Protein AF-A0A2C9WEW5-F1 (afdb_monomer)

Nearest PDB structures (foldseek):
  7b2l-assembly1_A  TM=2.303E-01  e=1.668E+00  Saccharomyces cerevisiae S288C
  7dz8-assembly1_G  TM=2.539E-01  e=8.540E+00  Chlamydomonas reinhardtii

Foldseek 3Di:
DVVVVVVVVVVVVPVVDCPPPQLDQPVASPDGDDLCCLCAVPPVNVVVCVVQPDPVPVVCQNPPPDDPVRNLCVQLPFQDADPVRHTSNVSSVVSSVVSVVVSVVVVD

pLDDT: mean 79.49, std 17.27, range [45.06, 96.5]

Mean predicted aligned error: 10.68 Å

Radius of gyration: 18.17 Å; Cα contacts (8 Å, |Δi|>4): 75; chains: 1; bounding box: 51×43×37 Å

Organism: Manihot esculenta (NCBI:txid3983)

Structure (mmCIF, N/CA/C/O backbone):
data_AF-A0A2C9WEW5-F1
#
_entry.id   AF-A0A2C9WEW5-F1
#
loop_
_atom_site.group_PDB
_atom_site.id
_atom_site.type_symbol
_atom_site.label_atom_id
_atom_site.label_alt_id
_atom_site.label_comp_id
_atom_site.label_asym_id
_atom_site.label_entity_id
_atom_site.label_seq_id
_atom_site.pdbx_PDB_ins_code
_atom_site.Cartn_x
_atom_site.Cartn_y
_atom_site.Cartn_z
_atom_site.occupancy
_atom_site.B_iso_or_equiv
_atom_site.auth_seq_id
_atom_site.auth_comp_id
_atom_site.auth_asym_id
_atom_site.auth_atom_id
_atom_site.pdbx_PDB_model_num
ATOM 1 N N . MET A 1 1 ? 33.667 -29.029 -11.568 1.00 46.25 1 MET A N 1
ATOM 2 C CA . MET A 1 1 ? 32.632 -29.509 -12.514 1.00 46.25 1 MET A CA 1
ATOM 3 C C . MET A 1 1 ? 31.225 -28.971 -12.218 1.00 46.25 1 MET A C 1
ATOM 5 O O . MET A 1 1 ? 30.581 -28.528 -13.156 1.00 46.25 1 MET A O 1
ATOM 9 N N . ALA A 1 2 ? 30.756 -28.893 -10.962 1.00 48.16 2 ALA A N 1
ATOM 10 C CA . ALA A 1 2 ? 29.418 -28.353 -10.636 1.00 48.16 2 ALA A CA 1
ATOM 11 C C . ALA A 1 2 ? 29.193 -26.863 -11.014 1.00 48.16 2 ALA A C 1
ATOM 13 O O . ALA A 1 2 ? 28.102 -26.480 -11.428 1.00 48.16 2 ALA A O 1
ATOM 14 N N . SER A 1 3 ? 30.237 -26.028 -10.943 1.00 58.16 3 SER A N 1
ATOM 15 C CA . SER A 1 3 ? 30.160 -24.586 -11.256 1.00 58.16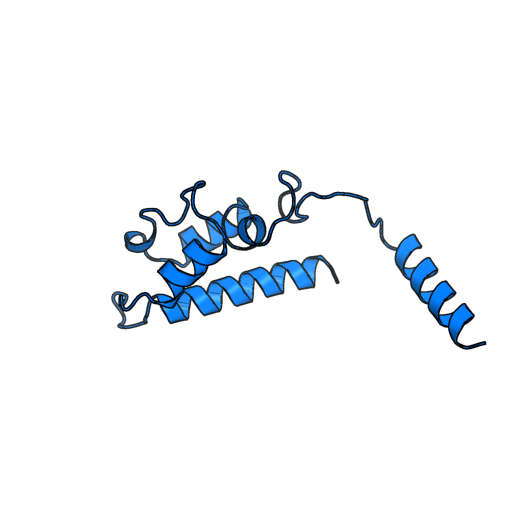 3 SER A CA 1
ATOM 16 C C . SER A 1 3 ? 29.882 -24.287 -12.743 1.00 58.16 3 SER A C 1
ATOM 18 O O . SER A 1 3 ? 29.105 -23.391 -13.068 1.00 58.16 3 SER A O 1
ATOM 20 N N . GLN A 1 4 ? 30.438 -25.084 -13.661 1.00 49.84 4 GLN A N 1
ATOM 21 C CA . GLN A 1 4 ? 30.252 -24.885 -15.106 1.00 49.84 4 GLN A CA 1
ATOM 22 C C . GLN A 1 4 ? 28.852 -25.303 -15.574 1.00 49.84 4 GLN A C 1
ATOM 24 O O . GLN A 1 4 ? 28.273 -24.649 -16.439 1.00 49.84 4 GLN A O 1
ATOM 29 N N . VAL A 1 5 ? 28.272 -26.333 -14.951 1.00 53.78 5 VAL A N 1
ATOM 30 C CA . VAL A 1 5 ? 26.891 -26.763 -15.217 1.00 53.78 5 VAL A CA 1
ATOM 31 C C . VAL A 1 5 ? 25.896 -25.707 -14.726 1.00 53.78 5 VAL A C 1
ATOM 33 O O . VAL A 1 5 ? 24.980 -25.344 -15.460 1.00 53.78 5 VAL A O 1
ATOM 36 N N . GLN A 1 6 ? 26.119 -25.117 -13.546 1.00 51.56 6 GLN A N 1
ATOM 37 C CA . GLN A 1 6 ? 25.268 -24.037 -13.034 1.00 51.56 6 GLN A CA 1
ATOM 38 C C . GLN A 1 6 ? 25.359 -22.762 -13.891 1.00 51.56 6 GLN A C 1
ATOM 40 O O . GLN A 1 6 ? 24.344 -22.112 -14.149 1.00 51.56 6 GLN A O 1
ATOM 45 N N . GLN A 1 7 ? 26.551 -22.420 -14.392 1.00 51.28 7 GLN A N 1
ATOM 46 C CA . GLN A 1 7 ? 26.727 -21.306 -15.330 1.00 51.28 7 GLN A CA 1
AT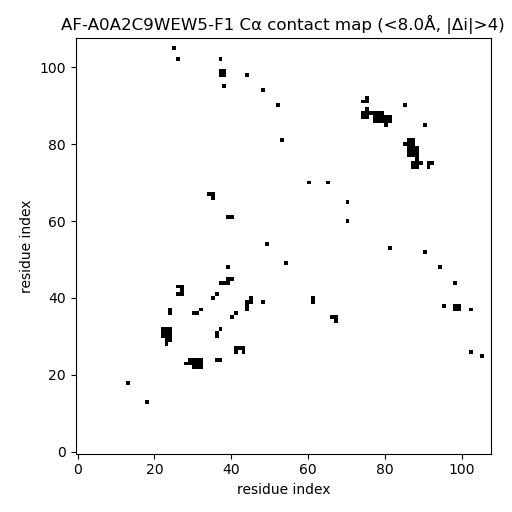OM 47 C C . GLN A 1 7 ? 26.039 -21.566 -16.677 1.00 51.28 7 GLN A C 1
ATOM 49 O O . GLN A 1 7 ? 25.416 -20.655 -17.223 1.00 51.28 7 GLN A O 1
ATOM 54 N N . ALA A 1 8 ? 26.082 -22.798 -17.189 1.00 49.12 8 ALA A N 1
ATOM 55 C CA . ALA A 1 8 ? 25.386 -23.182 -18.416 1.00 49.12 8 ALA A CA 1
ATOM 56 C C . ALA A 1 8 ? 23.856 -23.142 -18.255 1.00 49.12 8 ALA A C 1
ATOM 58 O O . ALA A 1 8 ? 23.170 -22.613 -19.127 1.00 49.12 8 ALA A O 1
ATOM 59 N N . ILE A 1 9 ? 23.324 -23.596 -17.115 1.00 52.88 9 ILE A N 1
ATOM 60 C CA . ILE A 1 9 ? 21.891 -23.511 -16.786 1.00 52.88 9 ILE A CA 1
ATOM 61 C C . ILE A 1 9 ? 21.444 -22.046 -16.685 1.00 52.88 9 ILE A C 1
ATOM 63 O O . ILE A 1 9 ? 20.419 -21.672 -17.253 1.00 52.88 9 ILE A O 1
ATOM 67 N N . ASN A 1 10 ? 22.233 -21.190 -16.030 1.00 48.91 10 ASN A N 1
ATOM 68 C CA . ASN A 1 10 ? 21.927 -19.762 -15.912 1.00 48.91 10 ASN A CA 1
ATOM 69 C C . ASN A 1 10 ? 21.997 -19.042 -17.269 1.00 48.91 10 ASN A C 1
ATOM 71 O O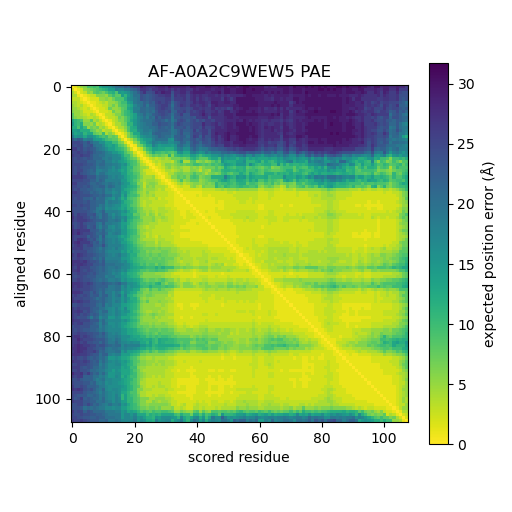 . ASN A 1 10 ? 21.179 -18.165 -17.538 1.00 48.91 10 ASN A O 1
ATOM 75 N N . LYS A 1 11 ? 22.938 -19.426 -18.142 1.00 46.09 11 LYS A N 1
ATOM 76 C CA . LYS A 1 11 ? 23.085 -18.876 -19.498 1.00 46.09 11 LYS A CA 1
ATOM 77 C C . LYS A 1 11 ? 21.959 -19.331 -20.431 1.00 46.09 11 LYS A C 1
ATOM 79 O O . LYS A 1 11 ? 21.447 -18.517 -21.190 1.00 46.09 11 LYS A O 1
ATOM 84 N N . CYS A 1 12 ? 21.537 -20.592 -20.345 1.00 48.69 12 CYS A N 1
ATOM 85 C CA . CYS A 1 12 ? 20.444 -21.135 -21.152 1.00 48.69 12 CYS A CA 1
ATOM 86 C C . CYS A 1 12 ? 19.093 -20.521 -20.742 1.00 48.69 12 CYS A C 1
ATOM 88 O O . CYS A 1 12 ? 18.333 -20.077 -21.598 1.00 48.69 12 CYS A O 1
ATOM 90 N N . LYS A 1 13 ? 18.860 -20.338 -19.432 1.00 47.72 13 LYS A N 1
ATOM 91 C CA . LYS A 1 13 ? 17.687 -19.612 -18.912 1.00 47.72 13 LYS A CA 1
ATOM 92 C C . LYS A 1 13 ? 17.670 -18.124 -19.309 1.00 47.72 13 LYS A C 1
ATOM 94 O O . LYS A 1 13 ? 16.598 -17.594 -19.579 1.00 47.72 13 LYS A O 1
ATOM 99 N N . LYS A 1 14 ? 18.841 -17.470 -19.402 1.00 46.69 14 LYS A N 1
ATOM 100 C CA . LYS A 1 14 ? 19.011 -16.084 -19.900 1.00 46.69 14 LYS A CA 1
ATOM 101 C C . LYS A 1 14 ? 18.795 -15.931 -21.407 1.00 46.69 14 LYS A C 1
ATOM 103 O O . LYS A 1 14 ? 18.401 -14.862 -21.846 1.00 46.69 14 LYS A O 1
ATOM 108 N N . ALA A 1 15 ? 19.109 -16.959 -22.193 1.00 45.06 15 ALA A N 1
ATOM 109 C CA . ALA A 1 15 ? 18.973 -16.928 -23.648 1.00 45.06 15 ALA A CA 1
ATOM 110 C C . ALA A 1 15 ? 17.548 -17.272 -24.114 1.00 45.06 15 ALA A C 1
ATOM 112 O O . ALA A 1 15 ? 17.128 -16.824 -25.174 1.00 45.06 15 ALA A O 1
ATOM 113 N N . GLN A 1 16 ? 16.801 -18.045 -23.320 1.00 50.00 16 GLN A N 1
ATOM 114 C CA . GLN A 1 16 ? 15.438 -18.471 -23.651 1.00 50.00 16 GLN A CA 1
ATOM 115 C C . GLN A 1 16 ? 14.358 -17.456 -23.238 1.00 50.00 16 GLN A C 1
ATOM 117 O O . GLN A 1 16 ? 13.204 -17.583 -23.635 1.00 50.00 16 GLN A O 1
ATOM 122 N N . ARG A 1 17 ? 14.716 -16.447 -22.441 1.00 56.72 17 ARG A N 1
ATOM 123 C CA . ARG A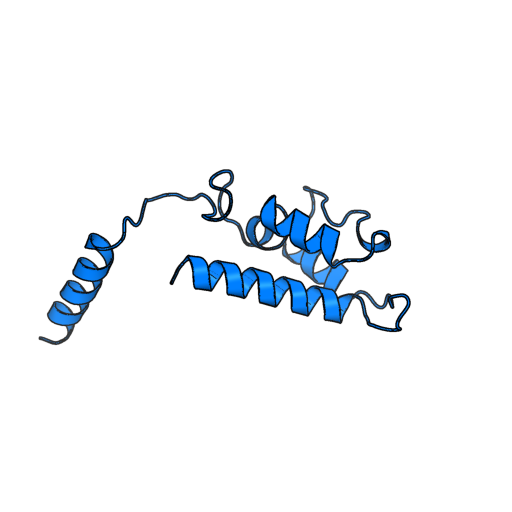 1 17 ? 13.815 -15.387 -21.987 1.00 56.72 17 ARG A CA 1
ATOM 124 C C . ARG A 1 17 ? 14.488 -14.070 -22.308 1.00 56.72 17 ARG A C 1
ATOM 126 O O . ARG A 1 17 ? 15.593 -13.834 -21.830 1.00 56.72 17 ARG A O 1
ATOM 133 N N . HIS A 1 18 ? 13.848 -13.243 -23.125 1.00 50.62 18 HIS A N 1
ATOM 134 C CA . HIS A 1 18 ? 14.251 -11.864 -23.369 1.00 50.62 18 HIS A CA 1
ATOM 135 C C . HIS A 1 18 ? 14.257 -11.091 -22.039 1.00 50.62 18 HIS A C 1
ATOM 137 O O . HIS A 1 18 ? 13.320 -10.360 -21.741 1.00 50.62 18 HIS A O 1
ATOM 143 N N . ILE A 1 19 ? 15.304 -11.259 -21.224 1.00 51.00 19 ILE A N 1
ATOM 144 C CA . ILE A 1 19 ? 15.617 -10.386 -20.094 1.00 51.00 19 ILE A CA 1
ATOM 145 C C . ILE A 1 19 ? 16.080 -9.093 -20.740 1.00 51.00 19 ILE A C 1
ATOM 147 O O . ILE A 1 19 ? 17.259 -8.852 -20.996 1.00 51.00 19 ILE A O 1
ATOM 151 N N . SER A 1 20 ? 15.084 -8.317 -21.129 1.00 48.31 20 SER A N 1
ATOM 152 C CA . SER A 1 20 ? 15.249 -6.951 -21.538 1.00 48.31 20 SER A CA 1
ATOM 153 C C . SER A 1 20 ? 15.819 -6.217 -20.323 1.00 48.31 20 SER A C 1
ATOM 155 O O . SER A 1 20 ? 15.350 -6.412 -19.202 1.00 48.31 20 SER A O 1
ATOM 157 N N . ASN A 1 21 ? 16.859 -5.405 -20.520 1.00 48.88 21 ASN A N 1
ATOM 158 C CA . ASN A 1 21 ? 17.442 -4.522 -19.498 1.00 48.88 21 ASN A CA 1
ATOM 159 C C . ASN A 1 21 ? 16.461 -3.394 -19.112 1.00 48.88 21 ASN A C 1
ATOM 161 O O . ASN A 1 21 ? 16.847 -2.233 -18.982 1.00 48.88 21 ASN A O 1
ATOM 165 N N . THR A 1 22 ? 15.170 -3.693 -19.023 1.00 52.44 22 THR A N 1
ATOM 166 C CA . THR A 1 22 ? 14.141 -2.694 -18.833 1.00 52.44 22 THR A CA 1
ATOM 167 C C . THR A 1 22 ? 14.000 -2.463 -17.342 1.00 52.44 22 THR A C 1
ATOM 169 O O . THR A 1 22 ? 13.507 -3.307 -16.605 1.00 52.44 22 THR A O 1
ATOM 172 N N . THR A 1 23 ? 14.424 -1.290 -16.888 1.00 62.25 23 THR A N 1
ATOM 173 C CA . THR A 1 23 ? 14.188 -0.808 -15.522 1.00 62.25 23 THR A CA 1
ATOM 174 C C . THR A 1 23 ? 12.710 -0.528 -15.244 1.00 62.25 23 THR A C 1
ATOM 176 O O . THR A 1 23 ? 12.381 -0.089 -14.147 1.00 62.25 23 THR A O 1
ATOM 179 N N . THR A 1 24 ? 11.820 -0.739 -16.219 1.00 67.25 24 THR A N 1
ATOM 180 C CA . THR A 1 24 ? 10.395 -0.426 -16.118 1.00 67.25 24 THR A CA 1
ATOM 181 C C . THR A 1 24 ? 9.579 -1.620 -15.653 1.00 67.25 24 THR A C 1
ATOM 183 O O . THR A 1 24 ? 9.782 -2.726 -16.148 1.00 67.25 24 THR A O 1
ATOM 186 N N . TYR A 1 25 ? 8.578 -1.369 -14.814 1.00 70.62 25 TYR A N 1
ATOM 187 C CA . TYR A 1 25 ? 7.679 -2.407 -14.314 1.00 70.62 25 TYR A CA 1
ATOM 188 C C . TYR A 1 25 ? 6.895 -3.102 -15.442 1.00 70.62 25 TYR A C 1
ATOM 190 O O . TYR A 1 25 ? 6.184 -2.442 -16.203 1.00 70.62 25 TYR A O 1
ATOM 198 N N . GLU A 1 26 ? 6.978 -4.432 -15.530 1.00 68.56 26 GLU A N 1
ATOM 199 C CA . GLU A 1 26 ? 6.420 -5.224 -16.641 1.00 68.56 26 GLU A CA 1
ATOM 200 C C . GLU A 1 26 ? 4.901 -5.089 -16.800 1.00 68.56 26 GLU A C 1
ATOM 202 O O . GLU A 1 26 ? 4.397 -5.112 -17.915 1.00 68.56 26 GLU A O 1
ATOM 207 N N . ALA A 1 27 ? 4.149 -4.856 -15.721 1.00 69.75 27 ALA A N 1
ATOM 208 C CA . ALA A 1 27 ? 2.697 -4.704 -15.843 1.00 69.75 27 ALA A CA 1
ATOM 209 C C . ALA A 1 27 ? 2.267 -3.363 -16.473 1.00 69.75 27 ALA A C 1
ATOM 211 O O . ALA A 1 27 ? 1.097 -3.195 -16.821 1.00 69.75 27 ALA A O 1
ATOM 212 N N . CYS A 1 28 ? 3.160 -2.370 -16.569 1.00 76.75 28 CYS A N 1
ATOM 213 C CA . CYS A 1 28 ? 2.806 -1.044 -17.086 1.00 76.75 28 CYS A CA 1
ATOM 214 C C . CYS A 1 28 ? 3.742 -0.489 -18.160 1.00 76.75 28 CYS A C 1
ATOM 216 O O . CYS A 1 28 ? 3.327 0.452 -18.836 1.00 76.75 28 CYS A O 1
ATOM 218 N N . HIS A 1 29 ? 4.965 -1.017 -18.277 1.00 73.69 29 HIS A N 1
ATOM 219 C CA . HIS A 1 29 ? 6.027 -0.605 -19.202 1.00 73.69 29 HIS A CA 1
ATOM 220 C C . HIS A 1 29 ? 6.299 0.912 -19.246 1.00 73.69 29 HIS A C 1
ATOM 222 O O . HIS A 1 29 ? 6.687 1.442 -20.284 1.00 73.69 29 HIS A O 1
ATOM 228 N N . ARG A 1 30 ? 6.049 1.634 -18.143 1.00 71.50 30 ARG A N 1
ATOM 229 C CA . ARG A 1 30 ? 6.076 3.109 -18.115 1.00 71.50 30 ARG A CA 1
ATOM 230 C C . ARG A 1 30 ? 7.154 3.692 -17.217 1.00 71.50 30 ARG A C 1
ATOM 232 O O . ARG A 1 30 ? 8.009 4.423 -17.700 1.00 71.50 30 ARG A O 1
ATOM 239 N N . ASP A 1 31 ? 7.101 3.382 -15.927 1.00 73.19 31 ASP A N 1
ATOM 240 C CA . ASP A 1 31 ? 7.976 3.999 -14.929 1.00 73.19 31 ASP A CA 1
ATOM 241 C C . ASP A 1 31 ? 8.991 2.997 -14.388 1.00 73.19 31 ASP A C 1
ATOM 243 O O . ASP A 1 31 ? 8.767 1.782 -14.439 1.00 73.19 31 ASP A O 1
ATOM 247 N N . VAL A 1 32 ? 10.080 3.526 -13.819 1.00 78.50 32 VAL A N 1
ATOM 248 C CA . VAL A 1 32 ? 11.081 2.732 -13.103 1.00 78.50 32 VAL A CA 1
ATOM 249 C C . VAL A 1 32 ? 10.403 1.908 -12.014 1.00 78.50 32 VAL A C 1
ATOM 251 O O . VAL A 1 32 ? 9.639 2.430 -11.194 1.00 78.50 32 VAL A O 1
ATOM 254 N N . GLU A 1 33 ? 10.699 0.614 -11.999 1.00 76.56 33 GLU A N 1
ATOM 255 C CA . GLU A 1 33 ? 10.183 -0.303 -11.002 1.00 76.56 33 GLU A CA 1
ATOM 256 C C . GLU A 1 33 ? 10.754 0.054 -9.626 1.00 76.56 33 GLU A C 1
ATOM 258 O O . GLU A 1 33 ? 11.912 -0.200 -9.302 1.00 76.56 33 GLU A O 1
ATOM 263 N N . THR A 1 34 ? 9.908 0.664 -8.802 1.00 86.62 34 THR A N 1
ATOM 264 C CA . THR A 1 34 ? 10.145 0.850 -7.371 1.00 86.62 34 THR A CA 1
ATOM 265 C C . THR A 1 34 ? 9.090 0.073 -6.598 1.00 86.62 34 THR A C 1
ATOM 267 O O . THR A 1 34 ? 7.976 -0.126 -7.089 1.00 86.62 34 THR A O 1
ATOM 270 N N . THR A 1 35 ? 9.385 -0.317 -5.356 1.00 89.25 35 THR A N 1
ATOM 271 C CA . THR A 1 35 ? 8.402 -0.987 -4.486 1.00 89.25 35 THR A CA 1
ATOM 272 C C . THR A 1 35 ? 7.100 -0.189 -4.386 1.00 89.25 35 THR A C 1
ATOM 274 O O . THR A 1 35 ? 6.013 -0.756 -4.432 1.00 89.25 35 THR A O 1
ATOM 277 N N . LEU A 1 36 ? 7.195 1.140 -4.317 1.00 91.50 36 LEU A N 1
ATOM 278 C CA . LEU A 1 36 ? 6.031 2.020 -4.251 1.00 91.50 36 LEU A CA 1
ATOM 279 C C . LEU A 1 36 ? 5.268 2.070 -5.582 1.00 91.50 36 LEU A C 1
ATOM 281 O O . LEU A 1 36 ? 4.040 2.101 -5.589 1.00 91.50 36 LEU A O 1
ATOM 285 N N . HIS A 1 37 ? 5.963 1.992 -6.717 1.00 88.94 37 HIS A N 1
ATOM 286 C CA . HIS A 1 37 ? 5.308 1.855 -8.013 1.00 88.94 37 HIS A CA 1
ATOM 287 C C . HIS A 1 37 ? 4.519 0.546 -8.118 1.00 88.94 37 HIS A C 1
ATOM 289 O O . HIS A 1 37 ? 3.338 0.574 -8.468 1.00 88.94 37 HIS A O 1
ATOM 295 N N . VAL A 1 38 ? 5.131 -0.579 -7.739 1.00 90.56 38 VAL A N 1
ATOM 296 C CA . VAL A 1 38 ? 4.487 -1.902 -7.748 1.00 90.56 38 VAL A CA 1
ATOM 297 C C . VAL A 1 38 ? 3.277 -1.934 -6.814 1.00 90.56 38 VAL A C 1
ATOM 299 O O . VAL A 1 38 ? 2.212 -2.404 -7.207 1.00 90.56 38 VAL A O 1
ATOM 302 N N . LEU A 1 39 ? 3.413 -1.402 -5.597 1.00 94.44 39 LEU A N 1
ATOM 303 C CA . LEU A 1 39 ? 2.384 -1.496 -4.559 1.00 94.44 39 LEU A CA 1
ATOM 304 C C . LEU A 1 39 ? 1.346 -0.371 -4.580 1.00 94.44 39 LEU A C 1
ATOM 306 O O . LEU A 1 39 ? 0.302 -0.530 -3.953 1.00 94.44 39 LEU A O 1
ATOM 310 N N . ARG A 1 40 ? 1.575 0.744 -5.284 1.00 94.62 40 ARG A N 1
ATOM 311 C CA . ARG A 1 40 ? 0.687 1.919 -5.226 1.00 94.62 40 ARG A CA 1
ATOM 312 C C . ARG A 1 40 ? 0.509 2.646 -6.551 1.00 94.62 40 ARG A C 1
ATOM 314 O O . ARG A 1 40 ? -0.628 2.927 -6.925 1.00 94.62 40 ARG A O 1
ATOM 321 N N . ASP A 1 41 ? 1.599 3.030 -7.216 1.00 91.31 41 ASP A N 1
ATOM 322 C CA . ASP A 1 41 ? 1.519 4.050 -8.272 1.00 91.31 41 ASP A CA 1
ATOM 323 C C . ASP A 1 41 ? 1.220 3.514 -9.666 1.00 91.31 41 ASP A C 1
ATOM 325 O O . ASP A 1 41 ? 0.645 4.253 -10.471 1.00 91.31 41 ASP A O 1
ATOM 329 N N . CYS A 1 42 ? 1.531 2.247 -9.937 1.00 90.88 42 CYS A N 1
ATOM 330 C CA . CYS A 1 42 ? 1.205 1.613 -11.204 1.00 90.88 42 CYS A CA 1
ATOM 331 C C . CYS A 1 42 ? -0.296 1.725 -11.501 1.00 90.88 42 CYS A C 1
ATOM 333 O O . CYS A 1 42 ? -1.129 1.498 -10.627 1.00 90.88 42 CYS A O 1
ATOM 335 N N . GLY A 1 43 ? -0.661 2.033 -12.751 1.00 89.94 43 GLY A N 1
ATOM 336 C CA . GLY A 1 43 ? -2.064 2.126 -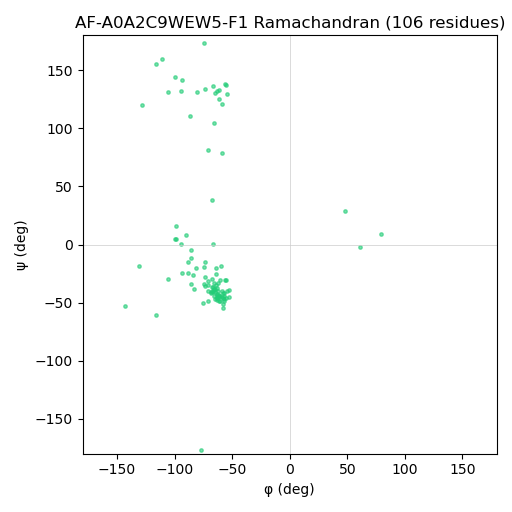13.169 1.00 89.94 43 GLY A CA 1
ATOM 337 C C . GLY A 1 43 ? -2.871 0.857 -12.868 1.00 89.94 43 GLY A C 1
ATOM 338 O O . GLY A 1 43 ? -3.997 0.959 -12.386 1.00 89.94 43 GLY A O 1
ATOM 339 N N . PHE A 1 44 ? -2.270 -0.323 -13.065 1.00 89.75 44 PHE A N 1
ATOM 340 C CA . PHE A 1 44 ? -2.856 -1.606 -12.663 1.00 89.75 44 PHE A CA 1
ATOM 341 C C . PHE A 1 44 ? -3.142 -1.633 -11.157 1.00 89.75 44 PHE A C 1
ATOM 343 O O . PHE A 1 44 ? -4.282 -1.815 -10.733 1.00 89.75 44 PHE A O 1
ATOM 350 N N . THR A 1 45 ? -2.123 -1.356 -10.349 1.00 91.94 45 THR A N 1
ATOM 351 C CA . THR A 1 45 ? -2.225 -1.371 -8.891 1.00 91.94 45 THR A CA 1
ATOM 352 C C . THR A 1 45 ? -3.223 -0.339 -8.362 1.00 91.94 45 THR A C 1
ATOM 354 O O . THR A 1 45 ? -4.019 -0.638 -7.473 1.00 91.94 45 THR A O 1
ATOM 357 N N . ARG A 1 46 ? -3.264 0.863 -8.948 1.00 93.56 46 ARG A N 1
ATOM 358 C CA . ARG A 1 46 ? -4.268 1.889 -8.630 1.00 93.56 46 ARG A CA 1
ATOM 359 C C . ARG A 1 46 ? -5.685 1.386 -8.873 1.00 93.56 46 ARG A C 1
ATOM 361 O O . ARG A 1 46 ? -6.563 1.679 -8.069 1.00 93.56 46 ARG A O 1
ATOM 368 N N . ASN A 1 47 ? -5.918 0.639 -9.949 1.00 93.06 47 ASN A N 1
ATOM 369 C CA . ASN A 1 47 ? -7.233 0.069 -10.235 1.00 93.06 47 ASN A CA 1
ATOM 370 C C . ASN A 1 47 ? -7.619 -1.011 -9.217 1.00 93.06 47 ASN A C 1
ATOM 372 O O . ASN A 1 47 ? -8.762 -1.015 -8.760 1.00 93.06 47 ASN A O 1
ATOM 376 N N . VAL A 1 48 ? -6.673 -1.858 -8.796 1.00 94.00 48 VAL A N 1
ATOM 377 C CA . VAL A 1 48 ? -6.886 -2.823 -7.702 1.00 94.00 48 VAL A CA 1
ATOM 378 C C . VAL A 1 48 ? -7.293 -2.097 -6.417 1.00 94.00 48 VAL A C 1
ATOM 380 O O . VAL A 1 48 ? -8.344 -2.397 -5.852 1.00 94.00 48 VAL A O 1
ATOM 383 N N . TRP A 1 49 ? -6.535 -1.078 -5.999 1.00 95.31 49 TRP A N 1
ATOM 384 C CA . TRP A 1 49 ? -6.885 -0.277 -4.821 1.00 95.31 49 TRP A CA 1
ATOM 385 C C . TRP A 1 49 ? -8.253 0.384 -4.953 1.00 95.31 49 TRP A C 1
ATOM 387 O O . TRP A 1 49 ? -9.054 0.309 -4.030 1.00 95.31 49 TRP A O 1
ATOM 397 N N . LYS A 1 50 ? -8.566 0.988 -6.102 1.00 92.38 50 LYS A N 1
ATOM 398 C CA . LYS A 1 50 ? -9.867 1.635 -6.317 1.00 92.38 50 LYS A CA 1
ATOM 399 C C . LYS A 1 50 ? -11.047 0.661 -6.292 1.00 92.38 50 LYS A C 1
ATOM 401 O O . LYS A 1 50 ? -12.161 1.091 -6.009 1.00 92.38 50 LYS A O 1
ATOM 406 N N . SER A 1 51 ? -10.803 -0.610 -6.601 1.00 93.31 51 SER A N 1
ATOM 407 C CA . SER A 1 51 ? -11.830 -1.656 -6.620 1.00 93.31 51 SER A CA 1
ATOM 408 C C . SER A 1 51 ? -12.053 -2.283 -5.243 1.00 93.31 51 SER A C 1
ATOM 410 O O . SER A 1 51 ? -13.177 -2.647 -4.921 1.00 93.31 51 SER A O 1
ATOM 412 N N . LEU A 1 52 ? -10.996 -2.408 -4.433 1.00 90.94 52 LEU A N 1
ATOM 413 C CA . LEU A 1 52 ? -11.034 -3.138 -3.160 1.00 90.94 52 LEU A CA 1
ATOM 414 C C . LEU A 1 52 ? -11.049 -2.233 -1.920 1.00 90.94 52 LEU A C 1
ATOM 416 O O . LEU A 1 52 ? -11.586 -2.624 -0.887 1.00 90.94 52 LEU A O 1
ATOM 420 N N . ALA A 1 53 ? -10.452 -1.040 -1.985 1.00 90.06 53 ALA A N 1
ATOM 421 C CA . ALA A 1 53 ? -10.320 -0.158 -0.831 1.00 90.06 53 ALA A CA 1
ATOM 422 C C . ALA A 1 53 ? -11.456 0.872 -0.740 1.00 90.06 53 ALA A C 1
ATOM 424 O O . ALA A 1 53 ? -11.708 1.602 -1.707 1.00 90.06 53 ALA A O 1
ATOM 425 N N . PRO A 1 54 ? -12.077 1.035 0.445 1.00 87.50 54 PRO A N 1
ATOM 426 C CA . PRO A 1 54 ? -13.074 2.073 0.675 1.00 87.50 54 PRO A CA 1
ATOM 427 C C . PRO A 1 54 ? -12.545 3.480 0.365 1.00 87.50 54 PRO A C 1
ATOM 429 O O . PRO A 1 54 ? -11.445 3.848 0.782 1.00 87.50 54 PRO A O 1
ATOM 432 N N . ARG A 1 55 ? -13.371 4.307 -0.291 1.00 87.69 55 ARG A N 1
ATOM 433 C CA . ARG A 1 55 ? -13.009 5.679 -0.708 1.00 87.69 55 ARG A CA 1
ATOM 434 C C . ARG A 1 55 ? -12.525 6.580 0.427 1.00 87.69 55 ARG A C 1
ATOM 436 O O . ARG A 1 55 ? -11.676 7.428 0.196 1.00 87.69 55 ARG A O 1
ATOM 443 N N . LYS A 1 56 ? -13.011 6.366 1.652 1.00 87.19 56 LYS A N 1
ATOM 444 C CA . LYS A 1 56 ? -12.584 7.118 2.845 1.00 87.19 56 LYS A CA 1
ATOM 445 C C . LYS A 1 56 ? -11.085 7.008 3.154 1.00 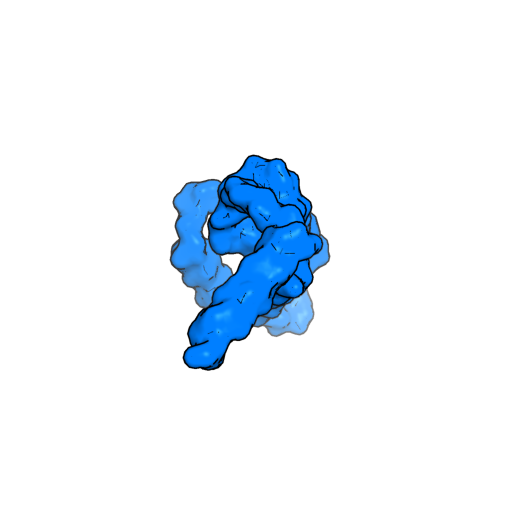87.19 56 LYS A C 1
ATOM 447 O O . LYS A 1 56 ? -10.568 7.809 3.916 1.00 87.19 56 LYS A O 1
ATOM 452 N N . HIS A 1 57 ? -10.401 6.006 2.600 1.00 84.88 57 HIS A N 1
ATOM 453 C CA . HIS A 1 57 ? -8.961 5.823 2.767 1.00 84.88 57 HIS A CA 1
ATOM 454 C C . HIS A 1 57 ? -8.146 6.439 1.635 1.00 84.88 57 HIS A C 1
ATOM 456 O O . HIS A 1 57 ? -6.936 6.287 1.645 1.00 84.88 57 HIS A O 1
ATOM 462 N N . TRP A 1 58 ? -8.769 7.074 0.638 1.00 87.50 58 TRP A N 1
ATOM 463 C CA . TRP A 1 58 ? -8.046 7.573 -0.535 1.00 87.50 58 TRP A CA 1
ATOM 464 C C . TRP A 1 58 ? -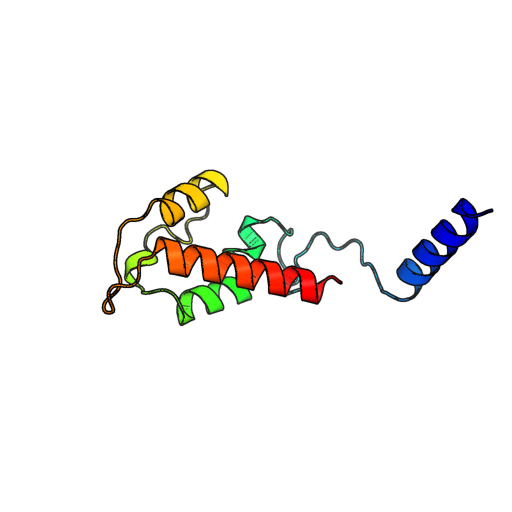7.365 8.919 -0.283 1.00 87.50 58 TRP A C 1
ATOM 466 O O . TRP A 1 58 ? -6.415 9.253 -0.998 1.00 87.50 58 TRP A O 1
ATOM 476 N N . ASP A 1 59 ? -7.809 9.661 0.732 1.00 82.25 59 ASP A N 1
ATOM 477 C CA . ASP A 1 59 ? -7.208 10.933 1.119 1.00 82.25 59 ASP A CA 1
ATOM 478 C C . ASP A 1 59 ? -5.736 10.722 1.468 1.00 82.25 59 ASP A C 1
ATOM 480 O O . ASP A 1 59 ? -5.375 9.917 2.325 1.00 82.25 59 ASP A O 1
ATOM 484 N N . ASN A 1 60 ? -4.868 11.423 0.744 1.00 84.25 60 ASN A N 1
ATOM 485 C CA . ASN A 1 60 ? -3.411 11.307 0.806 1.00 84.25 60 ASN A CA 1
ATOM 486 C C . ASN A 1 60 ? -2.808 9.933 0.450 1.00 84.25 60 ASN A C 1
ATOM 488 O O . ASN A 1 60 ? -1.585 9.805 0.378 1.00 84.25 60 ASN A O 1
ATOM 492 N N . PHE A 1 61 ? -3.620 8.915 0.157 1.00 91.31 61 PHE A N 1
ATOM 493 C CA . PHE A 1 61 ? -3.136 7.559 -0.111 1.00 91.31 61 PHE A CA 1
ATOM 494 C C . PHE A 1 61 ? -2.283 7.471 -1.371 1.00 91.31 61 PHE A C 1
ATOM 496 O O . PHE A 1 61 ? -1.282 6.762 -1.377 1.00 91.31 61 PHE A O 1
ATOM 503 N N . PHE A 1 62 ? -2.661 8.209 -2.419 1.00 91.25 62 PHE A N 1
ATOM 504 C CA . PHE A 1 62 ? -1.952 8.273 -3.704 1.00 91.25 62 PHE A CA 1
ATOM 505 C C . PHE A 1 62 ? -1.047 9.510 -3.835 1.00 91.25 62 PHE A C 1
ATOM 507 O O . PHE A 1 62 ? -0.649 9.864 -4.951 1.00 91.25 62 PHE A O 1
ATOM 514 N N . THR A 1 63 ? -0.745 10.188 -2.724 1.00 88.00 63 THR A N 1
ATOM 515 C CA . THR A 1 63 ? 0.132 11.363 -2.716 1.00 88.00 63 THR A CA 1
ATOM 516 C C . THR A 1 63 ? 1.549 10.967 -3.115 1.00 88.00 63 THR A C 1
ATOM 518 O O . THR A 1 63 ? 2.122 10.024 -2.579 1.00 88.00 63 THR A O 1
ATOM 521 N N . ARG A 1 64 ? 2.140 11.702 -4.063 1.00 80.62 64 ARG A N 1
ATOM 522 C CA . ARG A 1 64 ? 3.479 11.393 -4.594 1.00 80.62 64 ARG A CA 1
ATOM 523 C C . ARG A 1 64 ? 4.624 11.739 -3.637 1.00 80.62 64 ARG A C 1
ATOM 525 O O . ARG A 1 64 ? 5.701 11.179 -3.780 1.00 80.62 64 ARG A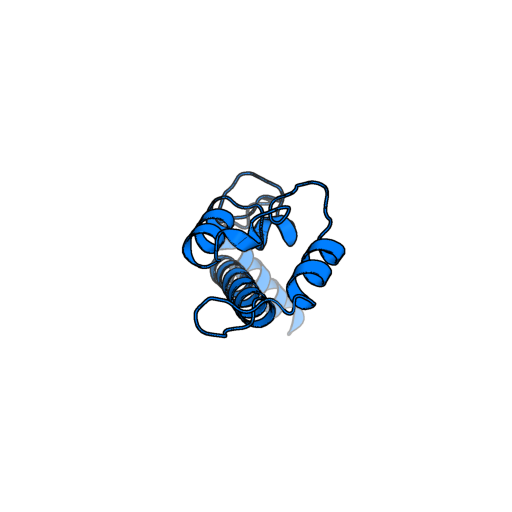 O 1
ATOM 532 N N . ASN A 1 65 ? 4.381 12.604 -2.654 1.00 85.31 65 ASN A N 1
ATOM 533 C CA . ASN A 1 65 ? 5.413 13.141 -1.759 1.00 85.31 65 ASN A CA 1
ATOM 534 C C . ASN A 1 65 ? 5.647 12.302 -0.488 1.00 85.31 65 ASN A C 1
ATOM 536 O O . ASN A 1 65 ? 6.355 12.755 0.404 1.00 85.31 65 ASN A O 1
ATOM 540 N N . ILE A 1 66 ? 5.046 11.112 -0.377 1.00 89.75 66 ILE A N 1
ATOM 541 C CA . ILE A 1 66 ? 5.297 10.181 0.731 1.00 89.75 66 ILE A CA 1
ATOM 542 C C . ILE A 1 66 ? 6.154 9.018 0.237 1.00 89.75 66 ILE A C 1
ATOM 544 O O . ILE A 1 66 ? 5.863 8.423 -0.808 1.00 89.75 66 ILE A O 1
ATOM 548 N N . ASP A 1 67 ? 7.209 8.714 0.985 1.00 91.75 67 ASP A N 1
ATOM 549 C CA . ASP A 1 67 ? 8.087 7.582 0.722 1.00 91.75 67 ASP A CA 1
ATOM 550 C C . ASP A 1 67 ? 7.425 6.249 1.118 1.00 91.75 67 ASP A C 1
ATOM 552 O O . ASP A 1 67 ? 6.333 6.201 1.690 1.00 91.75 67 ASP A O 1
ATOM 556 N N . ILE A 1 68 ? 8.079 5.132 0.791 1.00 91.56 68 ILE A N 1
ATOM 557 C CA . ILE A 1 68 ? 7.534 3.800 1.082 1.00 91.56 68 ILE A CA 1
ATOM 558 C C . ILE A 1 68 ? 7.372 3.552 2.587 1.00 91.56 68 ILE A C 1
ATOM 560 O O . ILE A 1 68 ? 6.387 2.939 2.989 1.00 91.56 68 ILE A O 1
ATOM 564 N N . GLN A 1 69 ? 8.294 4.040 3.422 1.00 94.44 69 GLN A N 1
ATOM 565 C CA . GLN A 1 69 ? 8.255 3.809 4.868 1.00 94.44 69 GLN A CA 1
ATOM 566 C C . GLN A 1 69 ? 7.113 4.581 5.523 1.00 94.44 69 GLN A C 1
ATOM 568 O O . GLN A 1 69 ? 6.317 3.993 6.256 1.00 94.44 69 GLN A O 1
ATOM 573 N N . GLY A 1 70 ? 6.975 5.872 5.213 1.00 94.25 70 GLY A N 1
ATOM 574 C CA . GLY A 1 70 ? 5.854 6.687 5.659 1.00 94.25 70 GLY A CA 1
ATOM 575 C C . GLY A 1 70 ? 4.526 6.102 5.191 1.00 94.25 70 GLY A C 1
ATOM 576 O O . GLY A 1 70 ? 3.613 5.926 5.994 1.00 94.25 70 GLY A O 1
ATOM 577 N N . TRP A 1 71 ? 4.440 5.703 3.919 1.00 95.56 71 TRP A N 1
ATOM 578 C CA . TRP A 1 71 ? 3.220 5.126 3.359 1.00 95.56 71 TRP A CA 1
ATOM 579 C C . TRP A 1 71 ? 2.819 3.811 4.038 1.00 95.56 71 TRP A C 1
ATOM 581 O O . TRP A 1 71 ? 1.647 3.626 4.375 1.00 95.56 71 TRP A O 1
ATOM 591 N N . LEU A 1 72 ? 3.774 2.910 4.287 1.00 95.50 72 LEU A N 1
ATOM 592 C CA . LEU A 1 72 ? 3.518 1.666 5.014 1.00 95.50 72 LEU A CA 1
ATOM 593 C C . LEU A 1 72 ? 3.103 1.939 6.461 1.00 95.50 72 LEU A C 1
ATOM 595 O O . LEU A 1 72 ? 2.103 1.381 6.912 1.00 95.50 72 LEU A O 1
ATOM 599 N N . ASN A 1 73 ? 3.818 2.813 7.172 1.00 95.44 73 ASN A N 1
ATOM 600 C CA . ASN A 1 73 ? 3.533 3.123 8.573 1.00 95.44 73 ASN A CA 1
ATOM 601 C C . ASN A 1 73 ? 2.132 3.714 8.750 1.00 95.44 73 ASN A C 1
ATOM 603 O O . ASN A 1 73 ? 1.360 3.200 9.561 1.00 95.44 73 ASN A O 1
ATOM 607 N N . THR A 1 74 ? 1.759 4.717 7.949 1.00 93.88 74 THR A N 1
ATOM 608 C CA . THR A 1 74 ? 0.430 5.346 8.020 1.00 93.88 74 THR A CA 1
ATOM 609 C C . THR A 1 74 ? -0.698 4.331 7.822 1.00 93.88 74 THR A C 1
ATOM 611 O O . THR A 1 74 ? -1.701 4.364 8.535 1.00 93.88 74 THR A O 1
ATOM 614 N N . ASN A 1 75 ? -0.544 3.396 6.882 1.00 94.75 75 ASN A N 1
ATOM 615 C CA . ASN A 1 75 ? -1.602 2.440 6.564 1.00 94.75 75 ASN A CA 1
ATOM 616 C C . ASN A 1 75 ? -1.639 1.232 7.513 1.00 94.75 75 ASN A C 1
ATOM 618 O O . ASN A 1 75 ? -2.722 0.785 7.896 1.00 94.75 75 ASN A O 1
ATOM 622 N N . LEU A 1 76 ? -0.482 0.718 7.938 1.00 95.19 76 LEU A N 1
ATOM 623 C CA . LEU A 1 76 ? -0.396 -0.438 8.837 1.00 95.19 76 LEU A CA 1
ATOM 624 C C . LEU A 1 76 ? -0.778 -0.103 10.282 1.00 95.19 76 LEU A C 1
ATOM 626 O O . LEU A 1 76 ? -1.266 -0.981 10.994 1.00 95.19 76 LEU A O 1
ATOM 630 N N . GLN A 1 77 ? -0.582 1.145 10.712 1.00 94.62 77 GLN A N 1
ATOM 631 C CA . GLN A 1 77 ? -0.954 1.602 12.055 1.00 94.62 77 GLN A CA 1
ATOM 632 C C . GLN A 1 77 ? -2.412 2.065 12.156 1.00 94.62 77 GLN A C 1
ATOM 634 O O . GLN A 1 77 ? -2.895 2.364 13.246 1.00 94.62 77 GLN A O 1
ATOM 639 N N . SER A 1 78 ? -3.146 2.101 11.043 1.00 91.44 78 SER A N 1
ATOM 640 C CA . SER A 1 78 ? -4.535 2.540 11.050 1.00 91.44 78 SER A CA 1
ATOM 641 C C . SER A 1 78 ? -5.433 1.626 11.890 1.00 91.44 78 SER A C 1
ATOM 643 O O . SER A 1 78 ? -5.438 0.396 11.750 1.00 91.44 78 SER A O 1
ATOM 645 N N . LEU A 1 79 ? -6.242 2.253 12.743 1.00 91.25 79 LEU A N 1
ATOM 646 C CA . LEU A 1 79 ? -7.257 1.593 13.568 1.00 91.25 79 LEU A CA 1
ATOM 647 C C . LEU A 1 79 ? -8.666 1.706 12.970 1.00 91.25 79 LEU A C 1
ATOM 649 O O . LEU A 1 79 ? -9.635 1.281 13.594 1.00 91.25 79 LEU A O 1
ATOM 653 N N . HIS A 1 80 ? -8.797 2.276 11.771 1.00 89.75 80 HIS A N 1
ATOM 654 C CA . HIS A 1 80 ? -10.095 2.446 11.135 1.00 89.75 80 HIS A CA 1
ATOM 655 C C . HIS A 1 80 ? -10.720 1.099 10.768 1.00 89.75 80 HIS A C 1
ATOM 657 O O . HIS A 1 80 ? -10.066 0.224 10.199 1.00 89.75 80 HIS A O 1
ATOM 663 N N . LEU A 1 81 ? -12.013 0.979 11.054 1.00 88.44 81 LEU A N 1
ATOM 664 C CA . LEU A 1 81 ? -12.854 -0.142 10.652 1.00 88.44 81 LEU A CA 1
ATOM 665 C C . LEU A 1 81 ? -13.661 0.247 9.418 1.00 88.44 81 LEU A C 1
ATOM 667 O O . LEU A 1 81 ? -14.064 1.405 9.284 1.00 88.44 81 LEU A O 1
ATOM 671 N N . ASP A 1 82 ? -13.895 -0.688 8.507 1.00 83.62 82 ASP A N 1
ATOM 672 C CA . ASP A 1 82 ? -14.882 -0.535 7.441 1.00 83.62 82 ASP A CA 1
ATOM 673 C C . ASP A 1 82 ? -16.322 -0.738 7.956 1.00 83.62 82 ASP A C 1
ATOM 675 O O . ASP A 1 82 ? -16.552 -0.896 9.155 1.00 83.62 82 ASP A O 1
ATOM 679 N N . ALA A 1 83 ? -17.303 -0.685 7.050 1.00 80.69 83 ALA A N 1
ATOM 680 C CA . ALA A 1 83 ? -18.716 -0.860 7.400 1.00 80.69 83 ALA A CA 1
ATOM 681 C C . ALA A 1 83 ? -19.047 -2.266 7.940 1.00 80.69 83 ALA A C 1
ATOM 683 O O . ALA A 1 83 ? -20.052 -2.428 8.623 1.00 80.69 83 ALA A O 1
ATOM 684 N N . ASN A 1 84 ? -18.196 -3.259 7.667 1.00 84.44 84 ASN A N 1
ATOM 685 C CA . ASN A 1 84 ? -18.349 -4.645 8.100 1.00 84.44 84 ASN A CA 1
ATOM 686 C C . ASN A 1 84 ? -17.505 -4.964 9.349 1.00 84.44 84 ASN A C 1
ATOM 688 O O . ASN A 1 84 ? -17.430 -6.118 9.765 1.00 84.44 84 ASN A O 1
ATOM 692 N N . GLY A 1 85 ? -16.840 -3.965 9.942 1.00 87.00 85 GLY A N 1
ATOM 693 C CA . GLY A 1 85 ? -15.965 -4.149 11.101 1.00 87.00 85 GLY A CA 1
ATOM 694 C C . GLY A 1 85 ? -14.570 -4.690 10.766 1.00 87.00 85 GLY A C 1
ATOM 695 O O . GLY A 1 85 ? -13.810 -5.018 11.678 1.00 87.00 85 GLY A O 1
ATOM 696 N N . LEU A 1 86 ? -14.190 -4.767 9.487 1.00 89.38 86 LEU A N 1
ATOM 697 C CA . LEU A 1 86 ? -12.855 -5.182 9.073 1.00 89.38 86 LEU A CA 1
ATOM 698 C C . LEU A 1 86 ? -11.871 -4.014 9.185 1.00 89.38 86 LEU A C 1
ATOM 700 O O . LEU A 1 86 ? -12.109 -2.903 8.713 1.00 89.38 86 LEU A O 1
ATOM 704 N N . GLN A 1 87 ? -10.726 -4.272 9.811 1.00 92.75 87 GLN A N 1
ATOM 705 C CA . GLN A 1 87 ? -9.694 -3.261 10.025 1.00 92.75 87 GLN A CA 1
ATOM 706 C C . GLN A 1 87 ? -8.954 -2.930 8.725 1.00 92.75 87 GLN A C 1
ATOM 708 O O . GLN A 1 87 ? -8.460 -3.828 8.037 1.00 92.75 87 GLN A O 1
ATOM 713 N N . TRP A 1 88 ? -8.771 -1.636 8.450 1.00 93.62 88 TRP A N 1
ATOM 714 C CA . TRP A 1 88 ? -8.047 -1.148 7.272 1.00 93.62 88 TRP A CA 1
ATOM 715 C C . TRP A 1 88 ? -6.655 -1.766 7.146 1.00 93.62 88 TRP A C 1
ATOM 717 O O . TRP A 1 88 ? -6.300 -2.270 6.085 1.00 93.62 88 TRP A O 1
ATOM 727 N N . ARG A 1 89 ? -5.896 -1.827 8.247 1.00 94.38 89 ARG A N 1
ATOM 728 C CA . ARG A 1 89 ? -4.549 -2.419 8.264 1.00 94.38 89 ARG A CA 1
ATOM 729 C C . ARG A 1 89 ? -4.504 -3.872 7.774 1.00 94.38 89 ARG A C 1
ATOM 731 O O . ARG A 1 89 ? -3.491 -4.291 7.217 1.00 94.38 89 ARG A O 1
ATOM 738 N N . VAL A 1 90 ? -5.580 -4.638 7.983 1.00 94.31 90 VAL A N 1
ATOM 739 C CA . VAL A 1 90 ? -5.676 -6.043 7.558 1.00 94.31 90 VAL A CA 1
ATOM 740 C C . VAL A 1 90 ? -5.908 -6.111 6.052 1.00 94.31 90 VAL A C 1
ATOM 742 O O . VAL A 1 90 ? -5.137 -6.774 5.359 1.00 94.31 90 VAL A O 1
ATOM 745 N N . MET A 1 91 ? -6.895 -5.368 5.538 1.00 93.88 91 MET A N 1
ATOM 746 C CA . MET A 1 91 ? -7.134 -5.256 4.091 1.00 93.88 91 MET A CA 1
ATOM 747 C C . MET A 1 91 ? -5.900 -4.743 3.356 1.00 93.88 91 MET A C 1
ATOM 749 O O . MET A 1 91 ? -5.472 -5.331 2.367 1.00 93.88 91 MET A O 1
ATOM 753 N N . PHE A 1 92 ? -5.291 -3.680 3.876 1.00 95.50 92 PHE A N 1
ATOM 754 C CA . PHE A 1 92 ? -4.097 -3.078 3.309 1.00 95.50 92 PHE A CA 1
ATOM 755 C C . PHE A 1 92 ? -2.950 -4.089 3.197 1.00 95.50 92 PHE A C 1
ATOM 757 O O . PHE A 1 92 ? -2.354 -4.234 2.132 1.00 95.50 92 PHE A O 1
ATOM 764 N N . ARG A 1 93 ? -2.671 -4.842 4.272 1.00 95.94 93 ARG A N 1
ATOM 765 C CA . ARG A 1 93 ? -1.636 -5.884 4.268 1.00 95.94 93 ARG A CA 1
ATOM 766 C C . ARG A 1 93 ? -1.936 -6.978 3.242 1.00 95.94 93 ARG A C 1
ATOM 768 O O . ARG A 1 93 ? -1.028 -7.377 2.518 1.00 95.94 93 ARG A O 1
ATOM 775 N N . ALA A 1 94 ? -3.185 -7.438 3.172 1.00 95.69 94 ALA A N 1
ATOM 776 C CA . ALA A 1 94 ? -3.602 -8.480 2.237 1.00 95.69 94 ALA A CA 1
ATOM 777 C C . ALA A 1 94 ? -3.448 -8.036 0.773 1.00 95.69 94 ALA A C 1
ATOM 779 O O . ALA A 1 94 ? -2.876 -8.768 -0.033 1.00 95.69 94 ALA A O 1
ATOM 780 N N . ILE A 1 95 ? -3.885 -6.817 0.442 1.00 95.50 95 ILE A N 1
ATOM 781 C CA . ILE A 1 95 ? -3.773 -6.266 -0.914 1.00 95.50 95 ILE A CA 1
ATOM 782 C C . ILE A 1 95 ? -2.299 -6.054 -1.290 1.00 95.50 95 ILE A C 1
ATOM 784 O O . ILE A 1 95 ? -1.889 -6.470 -2.371 1.00 95.50 95 ILE A O 1
ATOM 788 N N . CYS A 1 96 ? -1.475 -5.491 -0.396 1.00 96.50 96 CYS A N 1
ATOM 789 C CA . CYS A 1 96 ? -0.032 -5.350 -0.624 1.00 96.50 96 CYS A CA 1
ATOM 790 C C . CYS A 1 96 ? 0.648 -6.700 -0.895 1.00 96.50 96 CYS A C 1
ATOM 792 O O . CYS A 1 96 ? 1.447 -6.807 -1.824 1.00 96.50 96 CYS A O 1
ATOM 794 N N . TRP A 1 97 ? 0.319 -7.733 -0.114 1.00 95.50 97 TRP A N 1
ATOM 795 C CA . TRP A 1 97 ? 0.855 -9.078 -0.323 1.00 95.50 97 TRP A CA 1
ATOM 796 C C . TRP A 1 97 ? 0.430 -9.656 -1.677 1.00 95.50 97 TRP A C 1
ATOM 798 O O . TRP A 1 97 ? 1.281 -10.137 -2.421 1.00 95.50 97 TRP A O 1
ATOM 808 N N . GLY A 1 98 ? -0.853 -9.544 -2.037 1.00 94.56 98 GLY A N 1
ATOM 809 C CA . GLY A 1 98 ? -1.360 -10.017 -3.327 1.00 94.56 98 GLY A CA 1
ATOM 810 C C . GLY A 1 98 ? -0.705 -9.313 -4.517 1.00 94.56 98 GLY A C 1
ATOM 811 O O . GLY A 1 98 ? -0.286 -9.967 -5.466 1.00 94.56 98 GLY A O 1
ATOM 812 N N . LEU A 1 99 ? -0.536 -7.990 -4.450 1.00 93.12 99 LEU A N 1
ATOM 813 C CA . LEU A 1 99 ? 0.153 -7.213 -5.488 1.00 93.12 99 LEU A CA 1
ATOM 814 C C . LEU A 1 99 ? 1.625 -7.618 -5.630 1.00 93.12 99 LEU A C 1
ATOM 816 O O . LEU A 1 99 ? 2.119 -7.766 -6.747 1.00 93.12 99 LEU A O 1
ATOM 820 N N . TRP A 1 100 ? 2.318 -7.830 -4.509 1.00 91.69 100 TRP A N 1
ATOM 821 C CA . TRP A 1 100 ? 3.701 -8.306 -4.519 1.00 91.69 100 TRP A CA 1
ATOM 822 C C . TRP A 1 100 ? 3.818 -9.719 -5.098 1.00 91.69 100 TRP A C 1
ATOM 824 O O . TRP A 1 100 ? 4.729 -9.996 -5.877 1.00 91.69 100 TRP A O 1
ATOM 834 N N . HIS A 1 101 ? 2.880 -10.603 -4.753 1.00 89.38 101 HIS A N 1
ATOM 835 C CA . HIS A 1 101 ? 2.807 -11.951 -5.304 1.00 89.38 101 HIS A CA 1
ATOM 836 C C . HIS A 1 101 ? 2.593 -11.918 -6.820 1.00 89.38 101 HIS A C 1
ATOM 838 O O . HIS A 1 101 ? 3.354 -12.549 -7.544 1.00 89.38 101 HIS A O 1
ATOM 844 N N . ILE A 1 102 ? 1.626 -11.134 -7.312 1.00 86.94 102 ILE A N 1
ATOM 845 C CA . ILE A 1 102 ? 1.371 -10.960 -8.752 1.00 86.94 102 ILE A CA 1
ATOM 846 C C . ILE A 1 102 ? 2.636 -10.485 -9.469 1.00 86.94 102 ILE A C 1
ATOM 848 O O . ILE A 1 102 ? 3.003 -11.053 -10.490 1.00 86.94 102 ILE A O 1
ATOM 852 N N . ARG A 1 103 ? 3.344 -9.491 -8.920 1.00 84.00 103 ARG A N 1
ATOM 853 C CA . ARG A 1 103 ? 4.611 -9.030 -9.501 1.00 84.00 103 ARG A CA 1
ATOM 854 C C . ARG A 1 103 ? 5.638 -10.158 -9.611 1.00 84.00 103 ARG A C 1
ATOM 856 O O . ARG A 1 103 ? 6.344 -10.226 -10.607 1.00 84.00 103 ARG A O 1
ATOM 863 N N . ASN A 1 104 ? 5.765 -11.012 -8.597 1.00 82.88 104 ASN A N 1
ATOM 864 C CA . ASN A 1 104 ? 6.751 -12.092 -8.632 1.00 82.88 104 ASN A CA 1
ATOM 865 C C . ASN A 1 104 ? 6.347 -13.221 -9.587 1.00 82.88 104 ASN A C 1
ATOM 867 O O . ASN A 1 104 ? 7.217 -13.735 -10.273 1.00 82.88 104 ASN A O 1
ATOM 871 N N . GLU A 1 105 ? 5.061 -13.547 -9.699 1.00 77.75 105 GLU A N 1
ATOM 872 C CA . GLU A 1 105 ? 4.560 -14.513 -10.693 1.00 77.75 105 GLU A CA 1
ATOM 873 C C . GLU A 1 105 ? 4.733 -14.018 -12.134 1.00 77.75 105 GLU A C 1
ATOM 875 O O . GLU A 1 105 ? 4.970 -14.805 -13.039 1.00 77.75 105 GLU A O 1
ATOM 880 N N . VAL A 1 106 ? 4.635 -12.706 -12.364 1.00 62.25 106 VAL A N 1
ATOM 881 C CA . VAL A 1 106 ? 4.912 -12.122 -13.686 1.00 62.25 106 VAL A CA 1
ATOM 882 C C . VAL A 1 106 ? 6.403 -12.248 -14.048 1.00 62.25 106 VAL A C 1
ATOM 884 O O . VAL A 1 106 ? 6.734 -12.408 -15.218 1.00 62.25 106 VAL A O 1
ATOM 887 N N . VAL A 1 107 ? 7.294 -12.245 -13.049 1.00 57.25 107 VAL A N 1
ATOM 888 C CA . VAL A 1 107 ? 8.756 -12.223 -13.236 1.00 57.25 107 VAL A CA 1
ATOM 889 C C . VAL A 1 107 ? 9.413 -13.619 -13.251 1.00 57.25 107 VAL A C 1
ATOM 891 O O . VAL A 1 107 ? 10.499 -13.759 -13.825 1.00 57.25 107 VAL A O 1
ATOM 894 N N . PHE A 1 108 ? 8.822 -14.651 -12.633 1.00 47.66 108 PHE A N 1
ATOM 895 C CA . PHE A 1 108 ? 9.445 -15.980 -12.446 1.00 47.66 108 PHE A CA 1
ATOM 896 C C . PHE A 1 108 ? 8.794 -17.098 -13.268 1.00 47.66 108 PHE A C 1
ATOM 898 O O . PHE A 1 108 ? 9.568 -17.851 -13.932 1.00 47.66 108 PHE A O 1
#

Sequence (108 aa):
MASQVQQAINKCKKAQRHISNTTTYEACHRDVETTLHVLRDCGFTRNVWK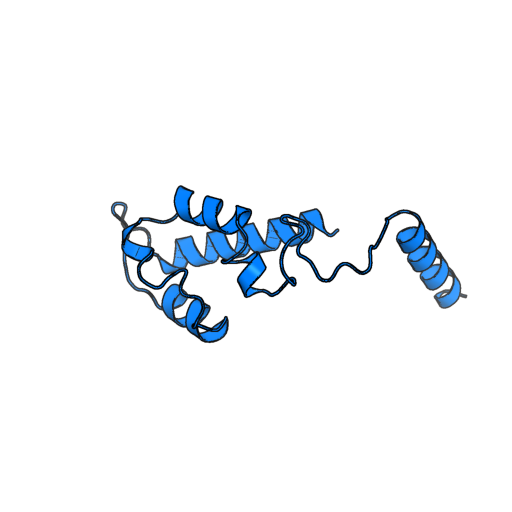SLAPRKHWDNFFTRNIDIQGWLNTNLQSLHLDANGLQWRVMFRAICWGLWHIRNEVVF

Solvent-accessible surface area (backbone atoms only — not comparable to full-atom values): 6527 Å² total; per-residue (Å²): 116,71,67,62,53,53,50,49,52,54,49,50,58,54,70,77,38,88,79,63,93,62,63,35,33,84,93,69,70,72,52,68,62,40,74,52,34,60,62,47,66,34,71,67,37,40,50,53,44,66,74,73,50,64,72,90,61,50,75,73,63,81,47,83,90,56,54,65,66,58,51,48,51,61,46,58,68,40,84,52,58,52,98,84,68,51,44,47,24,58,56,53,51,52,51,46,50,51,45,53,49,53,55,48,64,75,74,107

Secondary structure (DSSP, 8-state):
-HHHHHHHHHHHHHHTTT-----B-TTTSSSB--HHIIIIISHHHHHHHHHHS-GGG-TTTT-TT--HHHHHHHHHT---B-TTS-BHHHHHHHHHHHHHHHHHHHH-